Protein AF-D4CQ04-F1 (afdb_monomer)

pLDDT: mean 81.2, std 16.88, range [33.56, 97.56]

Foldseek 3Di:
DEEAEQLQQDAPVNVVVVVVVDPPVPDPDYHYYHDVLDDHHPYDDRVVNVVQVVCVVPPVVNDDDDDDDPVCVVCVVVVVDDVVVVVSVVVVVVVVVVVVVVVVVVVVVDDPDDDPPDPDDDDD

Radius of gyration: 20.42 Å; Cα contacts (8 Å, |Δi|>4): 84; chains: 1; bounding box: 35×53×42 Å

Mean predicted aligned error: 11.22 Å

Structure (mmCIF, N/CA/C/O backbone):
data_AF-D4CQ04-F1
#
_entry.id   AF-D4CQ04-F1
#
loop_
_atom_site.group_PDB
_atom_site.id
_atom_site.type_symbol
_atom_site.label_atom_id
_atom_site.label_alt_id
_atom_site.label_comp_id
_atom_site.label_asym_id
_atom_site.label_entity_id
_atom_site.label_seq_id
_atom_site.pdbx_PDB_ins_code
_atom_site.Cartn_x
_atom_site.Cartn_y
_atom_site.Cartn_z
_atom_site.occupancy
_atom_site.B_iso_or_equiv
_atom_site.auth_seq_id
_atom_site.auth_comp_id
_atom_site.auth_asym_id
_atom_site.auth_atom_id
_atom_site.pdbx_PDB_model_num
ATOM 1 N N . MET A 1 1 ? -6.345 -13.191 10.446 1.00 91.62 1 MET A N 1
ATOM 2 C CA . MET A 1 1 ? -5.346 -12.395 9.696 1.00 91.62 1 MET A CA 1
ATOM 3 C C . MET A 1 1 ? -6.026 -11.846 8.460 1.00 91.62 1 MET A C 1
ATOM 5 O O . MET A 1 1 ? -6.803 -12.580 7.864 1.00 91.62 1 MET A O 1
ATOM 9 N N . ILE A 1 2 ? -5.752 -10.595 8.101 1.00 95.69 2 ILE A N 1
ATOM 10 C CA . ILE A 1 2 ? -6.244 -9.952 6.879 1.00 95.69 2 ILE A CA 1
ATOM 11 C C . ILE A 1 2 ? -5.038 -9.457 6.085 1.00 95.69 2 ILE A C 1
ATOM 13 O O . ILE A 1 2 ? -4.112 -8.896 6.668 1.00 95.69 2 ILE A O 1
ATOM 17 N N . ILE A 1 3 ? -5.056 -9.682 4.773 1.00 96.19 3 ILE A N 1
ATOM 18 C CA . ILE A 1 3 ? -4.068 -9.156 3.830 1.00 96.19 3 ILE A CA 1
ATOM 19 C C . ILE A 1 3 ? -4.831 -8.343 2.791 1.00 96.19 3 ILE A C 1
ATOM 21 O O . ILE A 1 3 ? -5.845 -8.811 2.275 1.00 96.19 3 ILE A O 1
ATOM 25 N N . VAL A 1 4 ? -4.348 -7.140 2.510 1.00 95.19 4 VAL A N 1
ATOM 26 C CA . VAL A 1 4 ? -4.906 -6.251 1.493 1.00 95.19 4 VAL A CA 1
ATOM 27 C C . VAL A 1 4 ? -3.800 -5.938 0.501 1.00 95.19 4 VAL A C 1
ATOM 29 O O . VAL A 1 4 ? -2.736 -5.472 0.902 1.00 95.19 4 VAL A O 1
ATOM 32 N N . ASP A 1 5 ? -4.045 -6.229 -0.770 1.00 94.88 5 ASP A N 1
ATOM 33 C CA . ASP A 1 5 ? -3.122 -5.944 -1.868 1.00 94.88 5 ASP A CA 1
ATOM 34 C C . ASP A 1 5 ? -3.553 -4.680 -2.627 1.00 94.88 5 ASP A C 1
ATOM 36 O O . ASP A 1 5 ? -4.695 -4.235 -2.488 1.00 94.88 5 ASP A O 1
ATOM 40 N N . GLU A 1 6 ? -2.636 -4.090 -3.394 1.00 94.00 6 GLU A N 1
ATOM 41 C CA . GLU A 1 6 ? -2.830 -2.840 -4.151 1.00 94.00 6 GLU A CA 1
ATOM 42 C C . GLU A 1 6 ? -3.337 -1.663 -3.289 1.00 94.00 6 GLU A C 1
ATOM 44 O O . GLU A 1 6 ? -4.098 -0.792 -3.725 1.00 94.00 6 GLU A O 1
ATOM 49 N N . CYS A 1 7 ? -2.885 -1.602 -2.032 1.00 93.94 7 CYS A N 1
ATOM 50 C CA . CYS A 1 7 ? -3.285 -0.567 -1.080 1.00 93.94 7 CYS A CA 1
ATOM 51 C C . CYS A 1 7 ? -2.934 0.856 -1.539 1.00 93.94 7 CYS A C 1
ATOM 53 O O . CYS A 1 7 ? -3.581 1.810 -1.105 1.00 93.94 7 CYS A O 1
ATOM 55 N N . SER A 1 8 ? -1.939 1.012 -2.419 1.00 90.94 8 SER A N 1
ATOM 56 C CA . SER A 1 8 ? -1.542 2.287 -3.032 1.00 90.94 8 SER A CA 1
ATOM 57 C C . SER A 1 8 ? -2.694 3.004 -3.736 1.00 90.94 8 SER A C 1
ATOM 59 O O . SER A 1 8 ? -2.692 4.232 -3.781 1.00 90.94 8 SER A O 1
ATOM 61 N N . MET A 1 9 ? -3.695 2.265 -4.223 1.00 91.19 9 MET A N 1
ATOM 62 C CA . MET A 1 9 ? -4.846 2.809 -4.949 1.00 91.19 9 MET A CA 1
ATOM 63 C C . MET A 1 9 ? -6.103 2.998 -4.083 1.00 91.19 9 MET A C 1
ATOM 65 O O . MET A 1 9 ? -7.123 3.471 -4.589 1.00 91.19 9 MET A O 1
ATOM 69 N N . ILE A 1 10 ? -6.063 2.647 -2.793 1.00 91.56 10 ILE A N 1
ATOM 70 C CA . ILE A 1 10 ? -7.223 2.736 -1.895 1.00 91.56 10 ILE A CA 1
ATOM 71 C C . ILE A 1 10 ? -7.377 4.165 -1.360 1.00 91.56 10 ILE A C 1
ATOM 73 O O . ILE A 1 10 ? -6.467 4.723 -0.743 1.00 91.56 10 ILE A O 1
ATOM 77 N N . ASP A 1 11 ? -8.562 4.748 -1.558 1.00 92.62 11 ASP A N 1
ATOM 78 C CA . ASP A 1 11 ? -8.910 6.051 -0.991 1.00 92.62 11 ASP A CA 1
ATOM 79 C C . ASP A 1 11 ? -9.358 5.971 0.480 1.00 92.62 11 ASP A C 1
ATOM 81 O O . ASP A 1 11 ? -9.647 4.904 1.032 1.00 92.62 11 ASP A O 1
ATOM 85 N N . LEU A 1 12 ? -9.437 7.135 1.129 1.00 93.50 12 LEU A N 1
ATOM 86 C CA . LEU A 1 12 ? -9.777 7.244 2.546 1.00 93.50 12 LEU A CA 1
ATOM 87 C C . LEU A 1 12 ? -11.143 6.651 2.905 1.00 93.50 12 LEU A C 1
ATOM 89 O O . LEU A 1 12 ? -11.283 6.026 3.958 1.00 93.50 12 LEU A O 1
ATOM 93 N N . ASN A 1 13 ? -12.153 6.836 2.055 1.00 94.50 13 ASN A N 1
ATOM 94 C CA . ASN A 1 13 ? -13.508 6.376 2.350 1.00 94.50 13 ASN A CA 1
ATOM 95 C C . ASN A 1 13 ? -13.598 4.854 2.260 1.00 94.50 13 ASN A C 1
ATOM 97 O O . ASN A 1 13 ? -14.228 4.217 3.113 1.00 94.50 13 ASN A O 1
ATOM 101 N N . LEU A 1 14 ? -12.955 4.274 1.246 1.00 93.75 14 LEU A N 1
ATOM 102 C CA . LEU A 1 14 ? -12.886 2.832 1.070 1.00 93.75 14 LEU A CA 1
ATOM 103 C C . LEU A 1 14 ? -12.103 2.186 2.215 1.00 93.75 14 LEU A C 1
ATOM 105 O O . LEU A 1 14 ? -12.591 1.226 2.811 1.00 93.75 14 LEU A O 1
ATOM 109 N N . PHE A 1 15 ? -10.959 2.759 2.600 1.00 95.06 15 PHE A N 1
ATOM 110 C CA . PHE A 1 15 ? -10.176 2.248 3.724 1.00 95.06 15 PHE A CA 1
ATOM 111 C C . PHE A 1 15 ? -10.942 2.336 5.050 1.00 95.06 15 PHE A C 1
ATOM 113 O O . PHE A 1 15 ? -11.015 1.359 5.791 1.00 95.06 15 PHE A O 1
ATOM 120 N N . ALA A 1 16 ? -11.601 3.465 5.330 1.00 94.81 16 ALA A N 1
ATOM 121 C CA . ALA A 1 16 ? -12.436 3.607 6.523 1.00 94.81 16 ALA A CA 1
ATOM 122 C C . ALA A 1 16 ? -13.594 2.596 6.539 1.00 94.81 16 ALA A C 1
ATOM 124 O O . ALA A 1 16 ? -13.938 2.045 7.585 1.00 94.81 16 ALA A O 1
ATOM 125 N N . THR A 1 17 ? -14.195 2.325 5.379 1.00 96.00 17 THR A N 1
ATOM 126 C CA . THR A 1 17 ? -15.256 1.318 5.248 1.00 96.00 17 THR A CA 1
ATOM 127 C C . THR A 1 17 ? -14.731 -0.085 5.510 1.00 96.00 17 THR A C 1
ATOM 129 O O . THR A 1 17 ? -15.360 -0.822 6.267 1.00 96.00 17 THR A O 1
ATOM 132 N N . LEU A 1 18 ? -13.560 -0.420 4.969 1.00 94.12 18 LEU A N 1
ATOM 133 C CA . LEU A 1 18 ? -12.885 -1.683 5.237 1.00 94.12 18 LEU A CA 1
ATOM 134 C C . LEU A 1 18 ? -12.630 -1.863 6.739 1.00 94.12 18 LEU A C 1
ATOM 136 O O . LEU A 1 18 ? -13.044 -2.870 7.304 1.00 94.12 18 LEU A O 1
ATOM 140 N N . LEU A 1 19 ? -12.028 -0.874 7.408 1.00 94.00 19 LEU A N 1
ATOM 141 C CA . LEU A 1 19 ? -11.726 -0.960 8.842 1.00 94.00 19 LEU A CA 1
ATOM 142 C C . LEU A 1 19 ? -12.983 -1.120 9.711 1.00 94.00 19 LEU A C 1
ATOM 144 O O . LEU A 1 19 ? -12.941 -1.826 10.718 1.00 94.00 19 LEU A O 1
ATOM 148 N N . ARG A 1 20 ? -14.107 -0.502 9.324 1.00 95.00 20 ARG A N 1
ATOM 149 C CA . ARG A 1 20 ? -15.399 -0.669 10.016 1.00 95.00 20 ARG A CA 1
ATOM 150 C C . ARG A 1 20 ? -16.013 -2.052 9.819 1.00 95.00 20 ARG A C 1
ATOM 152 O O . ARG A 1 20 ? -16.724 -2.520 10.700 1.00 95.00 20 ARG A O 1
ATOM 159 N N . ALA A 1 21 ? -15.773 -2.686 8.674 1.00 95.06 21 ALA A N 1
ATOM 160 C CA . ALA A 1 21 ? -16.304 -4.012 8.371 1.00 95.06 21 ALA A CA 1
ATOM 161 C C . ALA A 1 21 ? -15.536 -5.140 9.087 1.00 95.06 21 ALA A C 1
ATOM 163 O O . ALA A 1 21 ? -16.033 -6.260 9.193 1.00 95.06 21 ALA A O 1
ATOM 164 N N . ILE A 1 22 ? -14.326 -4.860 9.578 1.00 93.81 22 ILE A N 1
ATOM 165 C CA . ILE A 1 22 ? -13.477 -5.844 10.249 1.00 93.81 22 ILE A CA 1
ATOM 166 C C . ILE A 1 22 ? -13.931 -6.049 11.699 1.00 93.81 22 ILE A C 1
ATOM 168 O O . ILE A 1 22 ? -13.994 -5.113 12.494 1.00 93.81 22 ILE A O 1
ATOM 172 N N . ASN A 1 23 ? -14.170 -7.308 12.079 1.00 93.56 23 ASN A N 1
ATOM 173 C CA . ASN A 1 23 ? -14.354 -7.683 13.479 1.00 93.56 23 ASN A CA 1
ATOM 174 C C . ASN A 1 23 ? -12.995 -7.806 14.192 1.00 93.56 23 ASN A C 1
ATOM 176 O O . ASN A 1 23 ? -12.373 -8.875 14.205 1.00 93.56 23 ASN A O 1
ATOM 180 N N . TRP A 1 24 ? -12.561 -6.716 14.822 1.00 92.88 24 TRP A N 1
ATOM 181 C CA . TRP A 1 24 ? -11.272 -6.612 15.516 1.00 92.88 24 TRP A CA 1
ATOM 182 C C . TRP A 1 24 ? -11.090 -7.593 16.681 1.00 92.88 24 TRP A C 1
ATOM 184 O O . TRP A 1 24 ? -9.960 -7.960 16.978 1.00 92.88 24 TRP A O 1
ATOM 194 N N . ASN A 1 25 ? -12.171 -8.122 17.266 1.00 93.38 25 ASN A N 1
ATOM 195 C CA . ASN A 1 25 ? -12.073 -9.147 18.316 1.00 93.38 25 ASN A CA 1
ATOM 196 C C . ASN A 1 25 ? -11.547 -10.494 17.788 1.00 93.38 25 ASN A C 1
ATOM 198 O O . ASN A 1 25 ? -11.097 -11.334 18.562 1.00 93.38 25 ASN A O 1
ATOM 202 N N . SER A 1 26 ? -11.613 -10.712 16.472 1.00 92.69 26 SER A N 1
ATOM 203 C CA . SER A 1 26 ? -11.180 -11.953 15.812 1.00 92.69 26 SER A CA 1
ATOM 204 C C . SER A 1 26 ? -9.890 -11.799 15.000 1.00 92.69 26 SER A C 1
ATOM 206 O O . SER A 1 26 ? -9.251 -12.789 14.636 1.00 92.69 26 SER A O 1
ATOM 208 N N . VAL A 1 27 ? -9.481 -10.563 14.700 1.00 91.44 27 VAL A N 1
ATOM 209 C CA . VAL A 1 27 ? -8.361 -10.276 13.800 1.00 91.44 27 VAL A CA 1
ATOM 210 C C . VAL A 1 27 ? -7.160 -9.790 14.593 1.00 91.44 27 VAL A C 1
ATOM 212 O O . VAL A 1 27 ? -7.148 -8.689 15.119 1.00 91.44 27 VAL A O 1
ATOM 215 N N . GLN A 1 28 ? -6.107 -10.604 14.602 1.00 91.44 28 GLN A N 1
ATOM 216 C CA . GLN A 1 28 ? -4.858 -10.305 15.312 1.00 91.44 28 GLN A CA 1
ATOM 217 C C . GLN A 1 28 ? -3.776 -9.659 14.430 1.00 91.44 28 GLN A C 1
ATOM 219 O O . GLN A 1 28 ? -2.730 -9.260 14.928 1.00 91.44 28 GLN A O 1
ATOM 224 N N . ARG A 1 29 ? -3.978 -9.614 13.105 1.00 93.00 29 ARG A N 1
ATOM 225 C CA . ARG A 1 29 ? -2.977 -9.113 12.151 1.00 93.00 29 ARG A CA 1
ATOM 226 C C . ARG A 1 29 ? -3.628 -8.592 10.877 1.00 93.00 29 ARG A C 1
ATOM 228 O O . ARG A 1 29 ? -4.415 -9.323 10.267 1.00 93.00 29 ARG A O 1
ATOM 235 N N . LEU A 1 30 ? -3.236 -7.385 10.477 1.00 94.25 30 LEU A N 1
ATOM 236 C CA . LEU A 1 30 ? -3.538 -6.745 9.199 1.00 94.25 30 LEU A CA 1
ATOM 237 C C . LEU A 1 30 ? -2.217 -6.496 8.459 1.00 94.25 30 LEU A C 1
ATOM 239 O O . LEU A 1 30 ? -1.297 -5.929 9.040 1.00 94.25 30 LEU A O 1
ATOM 243 N N . ILE A 1 31 ? -2.121 -6.935 7.206 1.00 95.88 31 ILE A N 1
ATOM 244 C CA . ILE A 1 31 ? -0.962 -6.709 6.335 1.00 95.88 31 ILE A CA 1
ATO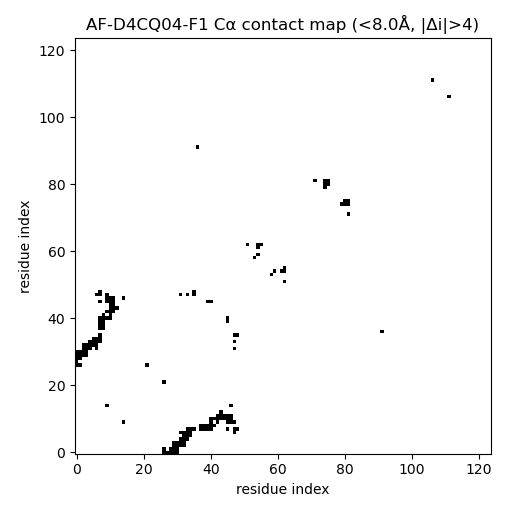M 245 C C . ILE A 1 31 ? -1.435 -5.902 5.130 1.00 95.88 31 ILE A C 1
ATOM 247 O O . ILE A 1 31 ? -2.381 -6.304 4.454 1.00 95.88 31 ILE A O 1
ATOM 251 N N . LEU A 1 32 ? -0.773 -4.776 4.876 1.00 96.12 32 LEU A N 1
ATOM 252 C CA . LEU A 1 32 ? -1.033 -3.913 3.729 1.00 96.12 32 LEU A CA 1
ATOM 253 C C . LEU A 1 32 ? 0.118 -4.060 2.738 1.00 96.12 32 LEU A C 1
ATOM 255 O O . LEU A 1 32 ? 1.277 -3.853 3.095 1.00 96.12 32 LEU A O 1
ATOM 259 N N . ILE A 1 33 ? -0.213 -4.421 1.507 1.00 96.38 33 ILE A N 1
ATOM 260 C CA . ILE A 1 33 ? 0.716 -4.586 0.394 1.00 96.38 33 ILE A CA 1
ATOM 261 C C . ILE A 1 33 ? 0.333 -3.564 -0.678 1.00 96.38 33 ILE A C 1
ATOM 263 O O . ILE A 1 33 ? -0.847 -3.316 -0.924 1.00 96.38 33 ILE A O 1
ATOM 267 N N . GLY A 1 34 ? 1.331 -2.928 -1.279 1.00 94.12 34 GLY A N 1
ATOM 268 C CA . GLY A 1 34 ? 1.139 -1.947 -2.340 1.00 94.12 34 GLY A CA 1
ATOM 269 C C . GLY A 1 34 ? 2.464 -1.345 -2.789 1.00 94.12 34 GLY A C 1
ATOM 270 O O . GLY A 1 34 ? 3.504 -1.568 -2.164 1.00 94.12 34 GLY A O 1
ATOM 271 N N . ASP A 1 35 ? 2.414 -0.558 -3.860 1.00 91.19 35 ASP A N 1
ATOM 272 C CA . ASP A 1 35 ? 3.581 0.125 -4.415 1.00 91.19 35 ASP A CA 1
ATOM 273 C C . ASP A 1 35 ? 3.458 1.646 -4.201 1.00 91.19 35 ASP A C 1
ATOM 275 O O . ASP A 1 35 ? 2.584 2.283 -4.793 1.00 91.19 35 ASP A O 1
ATOM 279 N N . PRO A 1 36 ? 4.321 2.271 -3.377 1.00 83.00 36 PRO A N 1
ATOM 280 C CA . PRO A 1 36 ? 4.271 3.714 -3.131 1.00 83.00 36 PRO A CA 1
ATOM 281 C C . PRO A 1 36 ? 4.555 4.565 -4.380 1.00 83.00 36 PRO A C 1
ATOM 283 O O . PRO A 1 36 ? 4.303 5.768 -4.356 1.00 83.00 36 PRO A O 1
ATOM 286 N N . ASN A 1 37 ? 5.091 3.963 -5.445 1.00 83.50 37 ASN A N 1
ATOM 287 C CA . ASN A 1 37 ? 5.428 4.633 -6.697 1.00 83.50 37 ASN A CA 1
ATOM 288 C C . ASN A 1 37 ? 4.310 4.557 -7.748 1.00 83.50 37 ASN A C 1
ATOM 290 O O . ASN A 1 37 ? 4.423 5.180 -8.806 1.00 83.50 37 ASN A O 1
ATOM 294 N N . GLN A 1 38 ? 3.240 3.803 -7.480 1.00 82.31 38 GLN A N 1
ATOM 295 C CA . GLN A 1 38 ? 2.050 3.805 -8.323 1.00 82.31 38 GLN A CA 1
ATOM 296 C C . GLN A 1 38 ? 1.284 5.133 -8.225 1.00 82.31 38 GLN A C 1
ATOM 298 O O . GLN A 1 38 ? 1.560 6.005 -7.397 1.00 82.31 38 GLN A O 1
ATOM 303 N N . LEU A 1 39 ? 0.292 5.283 -9.105 1.00 82.81 39 LEU A N 1
ATOM 304 C CA . LEU A 1 39 ? -0.618 6.418 -9.069 1.00 82.81 39 LEU A CA 1
ATOM 305 C C . LEU A 1 39 ? -1.331 6.495 -7.709 1.00 82.81 39 LEU A C 1
ATOM 307 O O . LEU A 1 39 ? -1.744 5.462 -7.178 1.00 82.81 39 LEU A O 1
ATOM 311 N N . PRO A 1 40 ? -1.515 7.709 -7.157 1.00 79.62 40 PRO A N 1
ATOM 312 C CA . PRO A 1 40 ? -2.327 7.880 -5.964 1.00 79.62 40 PRO A CA 1
ATOM 313 C C . PRO A 1 40 ? -3.780 7.462 -6.245 1.00 79.62 40 PRO A C 1
ATOM 315 O O . PRO A 1 40 ? -4.209 7.458 -7.406 1.00 79.62 40 PRO A O 1
ATOM 318 N N . PRO A 1 41 ? -4.566 7.165 -5.197 1.00 85.62 41 PRO A N 1
ATOM 319 C CA . PRO A 1 41 ? -5.990 6.911 -5.355 1.00 85.62 41 PRO A CA 1
ATOM 320 C C . PRO A 1 41 ? -6.672 8.074 -6.084 1.00 85.62 41 PRO A C 1
ATOM 322 O O . PRO A 1 41 ? -6.325 9.240 -5.893 1.00 85.62 41 PRO A O 1
ATOM 325 N N . ILE A 1 42 ? -7.680 7.755 -6.899 1.00 86.00 42 ILE A N 1
ATOM 326 C CA . ILE A 1 42 ? -8.501 8.765 -7.591 1.00 86.00 42 ILE A CA 1
ATOM 327 C C . ILE A 1 42 ? -9.321 9.576 -6.569 1.00 86.00 42 ILE A C 1
ATOM 329 O O . ILE A 1 42 ? -9.601 10.758 -6.771 1.00 86.00 42 ILE A O 1
ATOM 333 N N . GLY A 1 43 ? -9.709 8.929 -5.464 1.00 84.81 43 GLY A N 1
ATOM 334 C CA . GLY A 1 43 ? -10.440 9.533 -4.357 1.00 84.81 43 GLY A CA 1
ATOM 335 C C . GLY A 1 43 ? -9.575 10.405 -3.440 1.00 84.81 43 GLY A C 1
ATOM 336 O O . GLY A 1 43 ? -8.398 10.665 -3.675 1.00 84.81 43 GLY A O 1
ATOM 337 N N . ARG A 1 44 ? -10.180 10.894 -2.354 1.00 85.44 44 ARG A N 1
ATOM 3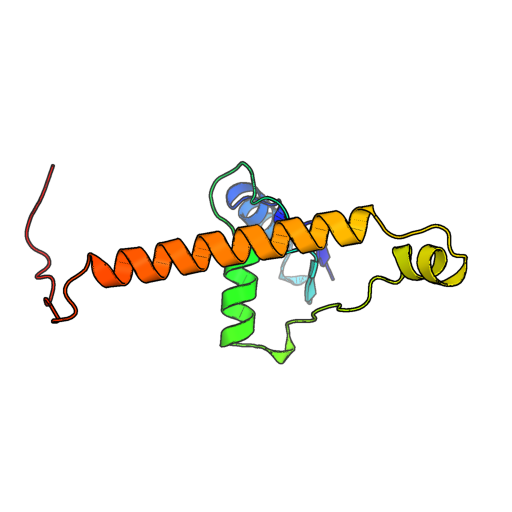38 C CA . ARG A 1 44 ? -9.489 11.758 -1.385 1.00 85.44 44 ARG A CA 1
ATOM 339 C C . ARG A 1 44 ? -8.598 10.949 -0.442 1.00 85.44 44 ARG A C 1
ATOM 341 O O . ARG A 1 44 ? -8.995 9.888 0.033 1.00 85.44 44 ARG A O 1
ATOM 348 N N . GLY A 1 45 ? -7.467 11.551 -0.074 1.00 86.06 45 GLY A N 1
ATOM 349 C CA . GLY A 1 45 ? -6.518 11.013 0.903 1.00 86.06 45 GLY A CA 1
ATOM 350 C C . GLY A 1 45 ? -5.590 9.954 0.308 1.00 86.06 45 GLY A C 1
ATOM 351 O O . GLY A 1 45 ? -5.970 9.238 -0.608 1.00 86.06 45 GLY A O 1
ATOM 352 N N . ARG A 1 46 ? -4.361 9.858 0.828 1.00 88.75 46 ARG A N 1
ATOM 353 C CA . ARG A 1 46 ? -3.347 8.885 0.386 1.00 88.75 46 ARG A CA 1
ATOM 354 C C . ARG A 1 46 ? -2.999 7.953 1.539 1.00 88.75 46 ARG A C 1
ATOM 356 O O . ARG A 1 46 ? -1.853 7.883 1.970 1.00 88.75 46 ARG A O 1
ATOM 363 N N . VAL A 1 47 ? -4.012 7.249 2.044 1.00 91.88 47 VAL A N 1
ATOM 364 C CA . VAL A 1 47 ? -3.928 6.547 3.332 1.00 91.88 47 VAL A CA 1
ATOM 365 C C . VAL A 1 47 ? -2.761 5.575 3.391 1.00 91.88 47 VAL A C 1
ATOM 367 O O . VAL A 1 47 ? -2.056 5.544 4.394 1.00 91.88 47 VAL A O 1
ATOM 370 N N . PHE A 1 48 ? -2.512 4.825 2.317 1.00 93.44 48 PHE A N 1
ATOM 371 C CA . PHE A 1 48 ? -1.374 3.915 2.266 1.00 93.44 48 PHE A CA 1
ATOM 372 C C . PHE A 1 48 ? -0.034 4.651 2.388 1.00 93.44 48 PHE A C 1
ATOM 374 O O . PHE A 1 48 ? 0.779 4.295 3.236 1.00 93.44 48 PHE A O 1
ATOM 381 N N . ALA A 1 49 ? 0.180 5.711 1.603 1.00 91.31 49 ALA A N 1
ATOM 382 C CA . ALA A 1 49 ? 1.417 6.489 1.652 1.00 91.31 49 ALA A CA 1
ATOM 383 C C . ALA A 1 49 ? 1.628 7.147 3.026 1.00 91.31 49 ALA A C 1
ATOM 385 O O . ALA A 1 49 ? 2.730 7.087 3.571 1.00 91.31 49 ALA A O 1
ATOM 386 N N . ASP A 1 50 ? 0.565 7.713 3.602 1.00 92.06 50 ASP A N 1
ATOM 387 C CA . ASP A 1 50 ? 0.604 8.371 4.910 1.00 92.06 50 ASP A CA 1
ATOM 388 C C . ASP A 1 50 ? 0.864 7.348 6.034 1.00 92.06 50 ASP A C 1
ATOM 390 O O . ASP A 1 50 ? 1.681 7.586 6.923 1.00 92.06 50 ASP A O 1
ATOM 394 N N . THR A 1 51 ? 0.250 6.162 5.950 1.00 93.38 51 THR A N 1
ATOM 395 C CA . THR A 1 51 ? 0.460 5.059 6.904 1.00 93.38 51 THR A CA 1
ATOM 396 C C . THR A 1 51 ? 1.885 4.521 6.824 1.00 93.38 51 THR A C 1
ATOM 398 O O . THR A 1 51 ? 2.509 4.304 7.857 1.00 93.38 51 THR A O 1
ATOM 401 N N . ILE A 1 52 ? 2.439 4.338 5.620 1.00 93.25 52 ILE A N 1
ATOM 402 C CA . ILE A 1 52 ? 3.832 3.904 5.444 1.00 93.25 52 ILE A CA 1
ATOM 403 C C . ILE A 1 52 ? 4.807 4.955 5.984 1.00 93.25 52 ILE A C 1
ATOM 405 O O . ILE A 1 52 ? 5.789 4.588 6.625 1.00 93.25 52 ILE A O 1
ATOM 409 N N . ALA A 1 53 ? 4.557 6.246 5.745 1.00 93.00 53 ALA A N 1
ATOM 410 C CA . ALA A 1 53 ? 5.395 7.318 6.279 1.00 93.00 53 ALA A CA 1
ATOM 411 C C . ALA A 1 53 ? 5.402 7.315 7.816 1.00 93.00 53 ALA A C 1
ATOM 413 O O . ALA A 1 53 ? 6.471 7.389 8.420 1.00 93.00 53 ALA A O 1
ATOM 414 N N . TRP A 1 54 ? 4.229 7.157 8.432 1.00 95.25 54 TRP A N 1
ATOM 415 C CA . TRP A 1 54 ? 4.090 7.052 9.883 1.00 95.25 54 TRP A CA 1
ATOM 416 C C . TRP A 1 54 ? 4.748 5.784 10.447 1.00 95.25 54 TRP A C 1
ATOM 418 O O . TRP A 1 54 ? 5.539 5.873 11.381 1.00 95.25 54 TRP A O 1
ATOM 428 N N . LEU A 1 55 ? 4.515 4.614 9.840 1.00 95.69 55 LEU A N 1
ATOM 429 C CA . LEU A 1 55 ? 5.133 3.355 10.270 1.00 95.69 55 LEU A CA 1
ATOM 430 C C . LEU A 1 55 ? 6.659 3.403 10.174 1.00 95.69 55 LEU A C 1
ATOM 432 O O . LEU A 1 55 ? 7.336 2.915 11.066 1.00 95.69 55 LEU A O 1
ATOM 436 N N . LYS A 1 56 ? 7.220 4.022 9.131 1.00 94.88 56 LYS A N 1
ATOM 437 C CA . LYS A 1 56 ? 8.677 4.194 9.021 1.00 94.88 56 LYS A CA 1
ATOM 438 C C . LYS A 1 56 ? 9.263 5.062 10.135 1.00 94.88 56 LYS A C 1
ATOM 440 O O . LYS A 1 56 ? 10.426 4.869 10.471 1.00 94.88 56 LYS A O 1
ATOM 445 N N . ALA A 1 57 ? 8.495 6.021 10.653 1.00 95.62 57 ALA A N 1
ATOM 446 C CA . ALA A 1 57 ? 8.931 6.903 11.730 1.00 95.62 57 ALA A CA 1
ATOM 447 C C . ALA A 1 57 ? 8.802 6.237 13.109 1.00 95.62 57 ALA A C 1
ATOM 449 O O . ALA A 1 57 ? 9.740 6.300 13.898 1.00 95.62 57 ALA A O 1
ATOM 450 N N . GLU A 1 58 ? 7.672 5.578 13.375 1.00 97.56 58 GLU A N 1
ATOM 451 C CA . GLU A 1 58 ? 7.336 5.081 14.717 1.00 97.56 58 GLU A CA 1
ATOM 452 C C . GLU A 1 58 ? 7.641 3.588 14.928 1.00 97.56 58 GLU A C 1
ATOM 454 O O . GLU A 1 58 ? 8.015 3.191 16.027 1.00 97.56 58 GLU A O 1
ATOM 459 N N . TYR A 1 59 ? 7.489 2.757 13.890 1.00 96.56 59 TYR A N 1
ATOM 460 C CA . TYR A 1 59 ? 7.583 1.289 13.964 1.00 96.56 59 TY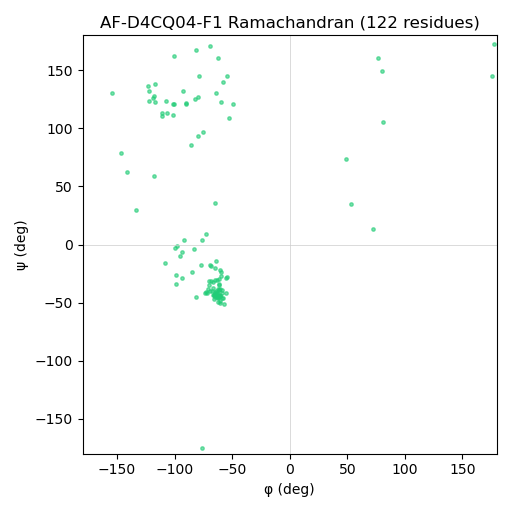R A CA 1
ATOM 461 C C . TYR A 1 59 ? 8.285 0.692 12.728 1.00 96.56 59 TYR A C 1
ATOM 463 O O . TYR A 1 59 ? 7.664 -0.046 11.945 1.00 96.56 59 TYR A O 1
ATOM 471 N N . PRO A 1 60 ? 9.565 1.026 12.486 1.00 94.88 60 PRO A N 1
ATOM 472 C CA . PRO A 1 60 ? 10.279 0.628 11.274 1.00 94.88 60 PRO A CA 1
ATOM 473 C C . PRO A 1 60 ? 10.376 -0.895 11.091 1.00 94.88 60 PRO A C 1
ATOM 475 O O . PRO A 1 60 ? 10.421 -1.373 9.959 1.00 94.88 60 PRO A O 1
ATOM 478 N N . GLU A 1 61 ? 10.353 -1.671 12.175 1.00 96.62 61 GLU A N 1
ATOM 479 C CA . GLU A 1 61 ? 10.349 -3.138 12.170 1.00 96.62 61 GLU A CA 1
ATOM 480 C C . GLU A 1 61 ? 9.083 -3.750 11.551 1.00 96.62 61 GLU A C 1
ATOM 482 O O . GLU A 1 61 ? 9.106 -4.898 11.107 1.00 96.62 61 GLU A O 1
ATOM 487 N N . ASN A 1 62 ? 7.993 -2.979 11.474 1.00 95.50 62 ASN A N 1
ATOM 488 C CA . ASN A 1 62 ? 6.727 -3.405 10.880 1.00 95.50 62 ASN A CA 1
ATOM 489 C C . ASN A 1 62 ? 6.625 -3.065 9.382 1.00 95.50 62 ASN A C 1
ATOM 491 O O . ASN A 1 62 ? 5.589 -3.321 8.764 1.00 95.50 62 ASN A O 1
ATOM 495 N N . VAL A 1 63 ? 7.684 -2.508 8.779 1.00 95.88 63 VAL A N 1
ATOM 496 C CA . VAL A 1 63 ? 7.724 -2.144 7.357 1.00 95.88 63 VAL A CA 1
ATOM 497 C C . VAL A 1 63 ? 8.691 -3.054 6.604 1.00 95.88 63 VAL A C 1
ATOM 499 O O . VAL A 1 63 ? 9.908 -2.945 6.727 1.00 95.88 63 VAL A O 1
ATOM 502 N N . GLY A 1 64 ? 8.143 -3.922 5.754 1.00 94.75 64 GLY A N 1
ATOM 503 C CA . GLY A 1 64 ? 8.921 -4.694 4.785 1.00 94.75 64 GLY A CA 1
ATOM 504 C C . GLY A 1 64 ? 8.994 -3.980 3.435 1.00 94.75 64 GLY A C 1
ATOM 505 O O . GLY A 1 64 ? 7.967 -3.562 2.905 1.00 94.75 64 GLY A O 1
ATOM 506 N N . VAL A 1 65 ? 10.192 -3.866 2.856 1.00 94.50 65 VAL A N 1
ATOM 507 C CA . VAL A 1 65 ? 10.391 -3.370 1.485 1.00 94.50 65 VAL A CA 1
ATOM 508 C C . VAL A 1 65 ? 11.009 -4.482 0.650 1.00 94.50 65 VAL A C 1
ATOM 510 O O . VAL A 1 65 ? 12.074 -4.992 0.986 1.00 94.50 65 VAL A O 1
ATOM 513 N N . LEU A 1 66 ? 10.340 -4.850 -0.442 1.00 93.19 66 LEU A N 1
ATOM 514 C CA . LEU A 1 66 ? 10.857 -5.822 -1.401 1.00 93.19 66 LEU A CA 1
ATOM 515 C C . LEU A 1 66 ? 11.664 -5.088 -2.477 1.00 93.19 66 LEU A C 1
ATOM 517 O O . LEU A 1 66 ? 11.141 -4.199 -3.146 1.00 93.19 66 LEU A O 1
ATOM 521 N N . THR A 1 67 ? 12.935 -5.452 -2.632 1.00 89.38 67 THR A N 1
ATOM 522 C CA . THR A 1 67 ? 13.882 -4.794 -3.550 1.00 89.38 67 THR A CA 1
ATOM 523 C C . THR A 1 67 ? 14.048 -5.522 -4.878 1.00 89.38 67 THR A C 1
ATOM 525 O O . THR A 1 67 ? 14.371 -4.902 -5.891 1.00 89.38 67 THR A O 1
ATOM 528 N N . ASP A 1 68 ? 13.817 -6.832 -4.889 1.00 87.50 68 ASP A N 1
ATOM 529 C CA . 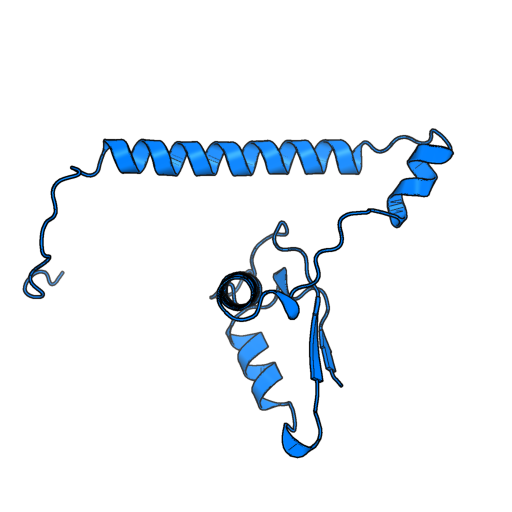ASP A 1 68 ? 14.161 -7.691 -6.017 1.00 87.50 68 ASP A CA 1
ATOM 530 C C . ASP A 1 68 ? 12.939 -8.025 -6.876 1.00 8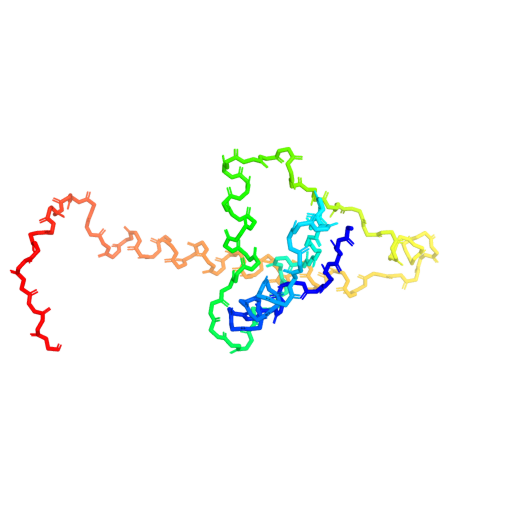7.50 68 ASP A C 1
ATOM 532 O O . ASP A 1 68 ? 11.966 -8.633 -6.424 1.00 87.50 68 ASP A O 1
ATOM 536 N N . ASN A 1 69 ? 13.000 -7.666 -8.162 1.00 85.00 69 ASN A N 1
ATOM 537 C CA . ASN A 1 69 ? 11.965 -8.025 -9.129 1.00 85.00 69 ASN A CA 1
ATOM 538 C C . ASN A 1 69 ? 12.231 -9.415 -9.715 1.00 85.00 69 ASN A C 1
ATOM 540 O O . ASN A 1 69 ? 12.817 -9.567 -10.789 1.00 85.00 69 ASN A O 1
ATOM 544 N N . ILE A 1 70 ? 11.757 -10.438 -9.012 1.00 86.88 70 ILE A N 1
ATOM 545 C CA . ILE A 1 70 ? 11.938 -11.830 -9.435 1.00 86.88 70 ILE A CA 1
ATOM 546 C C . ILE A 1 70 ? 11.138 -12.154 -10.707 1.00 86.88 70 ILE A C 1
ATOM 548 O O . ILE A 1 70 ? 11.597 -12.931 -11.540 1.00 86.88 70 ILE A O 1
ATOM 552 N N . ARG A 1 71 ? 9.980 -11.510 -10.925 1.00 85.44 71 ARG A N 1
ATOM 553 C CA . ARG A 1 71 ? 9.123 -11.750 -12.104 1.00 85.44 71 ARG A CA 1
ATOM 554 C C . ARG A 1 71 ? 9.831 -11.425 -13.422 1.00 85.44 71 ARG A C 1
ATOM 556 O O . ARG A 1 71 ? 9.576 -12.074 -14.426 1.00 85.44 71 ARG A O 1
ATOM 563 N N . GLN A 1 72 ? 10.698 -10.418 -13.421 1.00 82.88 72 GLN A N 1
ATOM 564 C CA . GLN A 1 72 ? 11.463 -9.993 -14.595 1.00 82.88 72 GLN A CA 1
ATOM 565 C C . GLN A 1 72 ? 12.903 -10.524 -14.597 1.00 82.88 72 GLN A C 1
ATOM 567 O O . GLN A 1 72 ? 13.630 -10.308 -15.566 1.00 82.88 72 GLN A O 1
ATOM 572 N N . LEU A 1 73 ? 13.327 -11.232 -13.543 1.00 82.06 73 LEU A N 1
ATOM 573 C CA . LEU A 1 73 ? 14.665 -11.817 -13.459 1.00 82.06 73 LEU A CA 1
ATOM 574 C C . LEU A 1 73 ? 14.892 -12.859 -14.560 1.00 82.06 73 LEU A C 1
ATOM 576 O O . LEU A 1 73 ? 15.963 -12.884 -15.155 1.00 82.06 73 LEU A O 1
ATOM 580 N N . VAL A 1 74 ? 13.866 -13.652 -14.885 1.00 80.38 74 VAL A N 1
ATOM 581 C CA . VAL A 1 74 ? 13.914 -14.652 -15.967 1.00 80.38 74 VAL A CA 1
ATOM 582 C C . VAL A 1 74 ? 14.243 -13.994 -17.309 1.00 80.38 74 VAL A C 1
ATOM 584 O O . VAL A 1 74 ? 15.174 -14.412 -17.984 1.00 80.38 74 VAL A O 1
ATOM 587 N N . ASN A 1 75 ? 13.591 -12.874 -17.638 1.00 81.06 75 ASN A N 1
ATOM 588 C CA . ASN A 1 75 ? 13.859 -12.137 -18.880 1.00 81.06 75 ASN A CA 1
ATOM 589 C C . ASN A 1 75 ? 15.300 -11.612 -18.967 1.00 81.06 75 ASN A C 1
ATOM 591 O O . ASN A 1 75 ? 15.850 -11.490 -20.060 1.00 81.06 75 ASN A O 1
ATOM 595 N N . ARG A 1 76 ? 15.921 -11.309 -17.819 1.00 75.69 76 ARG A N 1
ATOM 596 C CA . ARG A 1 76 ? 17.331 -10.907 -17.751 1.00 75.69 76 ARG A CA 1
ATOM 597 C C . ARG A 1 76 ? 18.268 -12.091 -17.992 1.00 75.69 76 ARG A C 1
ATOM 599 O O . ARG A 1 76 ? 19.269 -11.916 -18.677 1.00 75.69 76 ARG A O 1
ATOM 606 N N . VAL A 1 77 ? 17.956 -13.257 -17.429 1.00 81.06 77 VAL A N 1
ATOM 607 C CA . VAL A 1 77 ? 18.761 -14.481 -17.583 1.00 81.06 77 VAL A CA 1
ATOM 608 C C . VAL A 1 77 ? 18.673 -15.021 -19.012 1.00 81.06 77 VAL A C 1
ATOM 610 O O . VAL A 1 77 ? 19.695 -15.388 -19.583 1.00 81.06 77 VAL A O 1
ATOM 613 N N . ASP A 1 78 ? 17.485 -14.982 -19.612 1.00 83.56 78 ASP A N 1
ATOM 614 C CA . ASP A 1 78 ? 17.231 -15.507 -20.959 1.00 83.56 78 ASP A CA 1
ATOM 615 C C . ASP A 1 78 ? 17.606 -14.521 -22.082 1.00 83.56 78 ASP A C 1
ATOM 617 O O . ASP A 1 78 ? 17.485 -14.843 -23.261 1.00 83.56 78 ASP A O 1
ATOM 621 N N . GLY A 1 79 ? 18.041 -13.300 -21.745 1.00 78.88 79 GLY A N 1
ATOM 622 C CA . GLY A 1 79 ? 18.409 -12.273 -22.728 1.00 78.88 79 GLY A CA 1
ATOM 623 C C . GLY A 1 79 ? 17.225 -11.635 -23.470 1.00 78.88 79 GLY A C 1
ATOM 624 O O . GLY A 1 79 ? 17.435 -10.905 -24.435 1.00 78.88 79 GLY A O 1
ATOM 625 N N . ASN A 1 80 ? 15.990 -11.845 -23.003 1.00 78.88 80 ASN A N 1
ATOM 626 C CA . ASN A 1 80 ? 14.756 -11.341 -23.624 1.00 78.88 80 ASN A CA 1
ATOM 627 C C . ASN A 1 80 ? 14.487 -9.839 -23.377 1.00 78.88 80 ASN A C 1
ATOM 629 O O . ASN A 1 80 ? 13.468 -9.308 -23.818 1.00 78.88 80 ASN A O 1
ATOM 633 N N . GLY A 1 81 ? 15.406 -9.137 -22.705 1.00 74.69 81 GLY A N 1
ATOM 634 C CA . GLY A 1 81 ? 15.328 -7.697 -22.448 1.00 74.69 81 GLY A CA 1
ATOM 635 C C . GLY A 1 81 ? 14.346 -7.309 -21.334 1.00 74.69 81 GLY A C 1
ATOM 636 O O . GLY A 1 81 ? 13.458 -8.059 -20.939 1.00 74.69 81 GLY A O 1
ATOM 637 N N . ASN A 1 82 ? 14.522 -6.107 -20.787 1.00 82.25 82 ASN A N 1
ATOM 638 C CA . ASN A 1 82 ? 13.798 -5.585 -19.619 1.00 82.25 82 ASN A CA 1
ATOM 639 C C . ASN A 1 82 ? 13.285 -4.149 -19.838 1.00 82.25 82 ASN A C 1
ATOM 641 O O . ASN A 1 82 ? 13.147 -3.392 -18.875 1.00 82.25 82 ASN A O 1
ATOM 645 N N . GLY A 1 83 ? 12.975 -3.775 -21.085 1.00 82.38 83 GLY A N 1
ATOM 646 C CA . GLY A 1 83 ? 12.649 -2.393 -21.466 1.00 82.38 83 GLY A CA 1
ATOM 647 C C . GLY A 1 83 ? 11.507 -1.751 -20.663 1.00 82.38 83 GLY A C 1
ATOM 648 O O . GLY A 1 83 ? 11.526 -0.548 -20.421 1.00 82.38 83 GLY A O 1
ATOM 649 N N . ILE A 1 84 ? 10.552 -2.546 -20.165 1.00 85.56 84 ILE A N 1
ATOM 650 C CA . ILE A 1 84 ? 9.471 -2.060 -19.287 1.00 85.56 84 ILE A CA 1
ATOM 651 C C . ILE A 1 84 ? 10.031 -1.549 -17.949 1.00 85.56 84 ILE A C 1
ATOM 653 O O . ILE A 1 84 ? 9.619 -0.493 -17.471 1.00 85.56 84 ILE A O 1
ATOM 657 N N . LEU A 1 85 ? 10.993 -2.264 -17.355 1.00 83.88 85 LEU A N 1
ATOM 658 C CA . LEU A 1 85 ? 11.636 -1.847 -16.105 1.00 83.88 85 LEU A CA 1
ATOM 659 C C . LEU A 1 85 ? 12.551 -0.641 -16.308 1.00 83.88 85 LEU A C 1
ATOM 661 O O . LEU A 1 85 ? 12.601 0.240 -15.452 1.00 83.88 85 LEU A O 1
ATOM 665 N N . GLU A 1 86 ? 13.268 -0.590 -17.430 1.00 84.75 86 GLU A N 1
ATOM 666 C CA . GLU A 1 86 ? 14.128 0.552 -17.756 1.00 84.75 86 GLU A CA 1
ATOM 667 C C . GLU A 1 86 ? 13.306 1.831 -17.909 1.00 84.75 86 GLU A C 1
ATOM 669 O O . GLU A 1 86 ? 13.627 2.852 -17.298 1.00 84.75 86 GLU A O 1
ATOM 674 N N . LEU A 1 87 ? 12.191 1.755 -18.641 1.00 86.31 87 LEU A N 1
ATOM 675 C CA . LEU A 1 87 ? 11.270 2.873 -18.797 1.00 86.31 87 LEU A CA 1
ATOM 676 C C . LEU A 1 87 ? 10.668 3.312 -17.453 1.00 86.31 87 LEU A C 1
ATOM 678 O O . LEU A 1 87 ? 10.638 4.509 -17.160 1.00 86.31 87 LEU A O 1
ATOM 682 N N . ALA A 1 88 ? 10.231 2.362 -16.620 1.00 85.81 88 ALA A N 1
ATOM 683 C CA . ALA A 1 88 ? 9.686 2.658 -15.295 1.00 85.81 88 ALA A CA 1
ATOM 684 C C . ALA A 1 88 ? 10.713 3.374 -14.397 1.00 85.81 88 ALA A C 1
ATOM 686 O O . ALA A 1 88 ? 10.392 4.383 -13.766 1.00 85.81 88 ALA A O 1
ATOM 687 N N . ASN A 1 89 ? 11.970 2.917 -14.399 1.00 85.38 89 ASN A N 1
ATOM 688 C CA . ASN A 1 89 ? 13.050 3.554 -13.643 1.00 85.38 89 ASN A CA 1
ATOM 689 C C . ASN A 1 89 ? 13.341 4.980 -14.131 1.00 85.38 89 ASN A C 1
ATOM 691 O O . ASN A 1 89 ? 13.523 5.884 -13.313 1.00 85.38 89 ASN A O 1
ATOM 695 N N . ILE A 1 90 ? 13.352 5.211 -15.447 1.00 86.50 90 ILE A N 1
ATOM 696 C CA . ILE A 1 90 ? 13.527 6.557 -16.011 1.00 86.50 90 ILE A CA 1
ATOM 697 C C . ILE A 1 90 ? 12.392 7.481 -15.553 1.00 86.50 90 ILE A C 1
ATOM 699 O O . ILE A 1 90 ? 12.652 8.609 -15.128 1.00 86.50 90 ILE A O 1
ATOM 703 N N . PHE A 1 91 ? 11.146 7.005 -15.585 1.00 85.44 91 PHE A N 1
ATOM 704 C CA . PHE A 1 91 ? 9.991 7.787 -15.143 1.00 85.44 91 PHE A CA 1
ATOM 705 C C . PHE A 1 91 ? 10.100 8.181 -13.662 1.00 85.44 91 PHE A C 1
ATOM 707 O O . PHE A 1 91 ? 9.911 9.348 -13.310 1.00 85.44 91 PHE A O 1
ATOM 714 N N . MET A 1 92 ? 10.505 7.237 -12.811 1.00 82.88 92 MET A N 1
ATOM 715 C CA . MET A 1 92 ? 10.761 7.477 -11.391 1.00 82.88 92 MET A CA 1
ATOM 716 C C . MET A 1 92 ? 11.838 8.542 -11.154 1.00 82.88 92 MET A C 1
ATOM 718 O O . MET A 1 92 ? 11.637 9.467 -10.364 1.00 82.88 92 MET A O 1
ATOM 722 N N . LEU A 1 93 ? 12.958 8.468 -11.877 1.00 78.19 93 LEU A N 1
ATOM 723 C CA . LEU A 1 93 ? 14.040 9.453 -11.780 1.00 78.19 93 LEU A CA 1
ATOM 724 C C . LEU A 1 93 ? 13.579 10.862 -12.184 1.00 78.19 93 LEU A C 1
ATOM 726 O O . LEU A 1 93 ? 13.953 11.848 -11.542 1.00 78.19 93 LEU A O 1
ATOM 730 N N . ILE A 1 94 ? 12.747 10.974 -13.223 1.00 76.25 94 ILE A N 1
ATOM 731 C CA . ILE A 1 94 ? 12.180 12.256 -13.669 1.00 76.25 94 ILE A CA 1
ATOM 732 C C . ILE A 1 94 ? 11.214 12.823 -12.618 1.00 76.25 94 ILE A C 1
ATOM 734 O O . ILE A 1 94 ? 11.269 14.022 -12.316 1.00 76.25 94 ILE A O 1
ATOM 738 N N . ALA A 1 95 ? 10.358 11.982 -12.034 1.00 74.56 95 ALA A N 1
ATOM 739 C CA . ALA A 1 95 ? 9.401 12.390 -11.007 1.00 74.56 95 ALA A CA 1
ATOM 740 C C . ALA A 1 95 ? 10.101 12.897 -9.732 1.00 74.56 95 ALA A C 1
ATOM 742 O O . ALA A 1 95 ? 9.751 13.962 -9.205 1.00 74.56 95 ALA A O 1
ATOM 743 N N . ILE A 1 96 ? 11.143 12.190 -9.282 1.00 74.75 96 ILE A N 1
ATOM 744 C CA . ILE A 1 96 ? 11.981 12.604 -8.147 1.00 74.75 96 ILE A CA 1
ATOM 745 C C . ILE A 1 96 ? 12.639 13.954 -8.445 1.00 74.75 96 ILE A C 1
ATOM 747 O O . 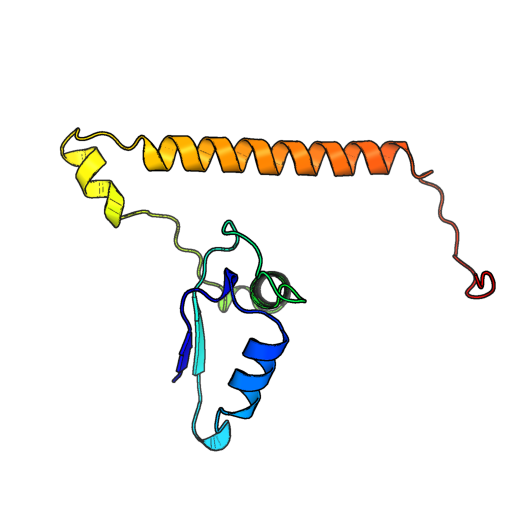ILE A 1 96 ? 12.508 14.889 -7.654 1.00 74.75 96 ILE A O 1
ATOM 751 N N . ARG A 1 97 ? 13.279 14.093 -9.613 1.00 71.19 97 ARG A N 1
ATOM 752 C CA . ARG A 1 97 ? 13.999 15.320 -9.981 1.00 71.19 97 ARG A CA 1
ATOM 753 C C . ARG A 1 97 ? 13.083 16.534 -10.137 1.00 71.19 97 ARG A C 1
ATOM 755 O O . ARG A 1 97 ? 13.491 17.649 -9.839 1.00 71.19 97 ARG A O 1
ATOM 762 N N . SER A 1 98 ? 11.837 16.328 -10.554 1.00 69.81 98 SER A N 1
ATOM 763 C CA . SER A 1 98 ? 10.825 17.392 -10.610 1.00 69.81 98 SER A CA 1
ATOM 764 C C . SER A 1 98 ? 10.374 17.837 -9.212 1.00 69.81 98 SER A C 1
ATOM 766 O O . SER A 1 98 ? 10.093 19.016 -8.985 1.00 69.81 98 SER A O 1
ATOM 768 N N . SER A 1 99 ? 10.319 16.900 -8.263 1.00 68.38 99 SER A N 1
ATOM 769 C CA . SER A 1 99 ? 9.923 17.162 -6.875 1.00 68.38 99 SER A CA 1
ATOM 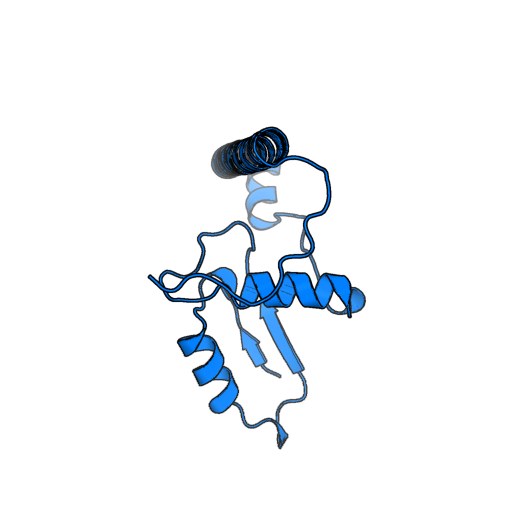770 C C . SER A 1 99 ? 11.011 17.910 -6.100 1.00 68.38 99 SER A C 1
ATOM 772 O O . SER A 1 99 ? 10.700 18.874 -5.395 1.00 68.38 99 SER A O 1
ATOM 774 N N . THR A 1 100 ? 12.284 17.540 -6.284 1.00 68.69 100 THR A N 1
ATOM 775 C CA . THR A 1 100 ? 13.422 18.264 -5.691 1.00 68.69 100 THR A CA 1
ATOM 776 C C . THR A 1 100 ? 13.498 19.696 -6.214 1.00 68.69 100 THR A C 1
ATOM 778 O O . THR A 1 100 ? 13.558 20.623 -5.405 1.00 68.69 100 THR A O 1
ATOM 781 N N . TRP A 1 101 ? 13.343 19.890 -7.5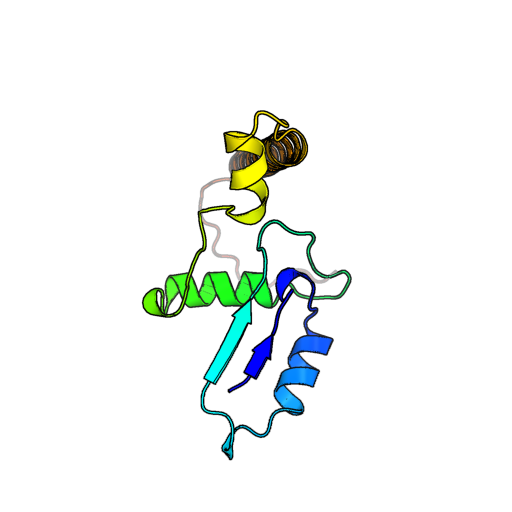31 1.00 57.28 101 TRP A N 1
ATOM 782 C CA . TRP A 1 101 ? 13.313 21.216 -8.164 1.00 57.28 101 TRP A CA 1
ATOM 783 C C . TRP A 1 101 ? 12.194 22.110 -7.621 1.00 57.28 101 TRP A C 1
ATOM 785 O O . TRP A 1 101 ? 12.403 23.299 -7.378 1.00 57.28 101 TRP A O 1
ATOM 795 N N . LYS A 1 102 ? 10.994 21.551 -7.399 1.00 62.50 102 LYS A N 1
ATOM 796 C CA . LYS A 1 102 ? 9.905 22.281 -6.737 1.00 62.50 102 LYS A CA 1
ATOM 797 C C . LYS A 1 102 ? 10.309 22.707 -5.326 1.00 62.50 102 LYS A C 1
ATOM 799 O O . LYS A 1 102 ? 10.118 23.872 -4.998 1.00 62.50 102 LYS A O 1
ATOM 804 N N . SER A 1 103 ? 10.867 21.811 -4.509 1.00 61.81 103 SER A N 1
ATOM 805 C CA . SER A 1 103 ? 11.230 22.141 -3.120 1.00 61.81 103 SER A CA 1
ATOM 806 C C . SER A 1 103 ? 12.335 23.204 -3.034 1.00 61.81 103 SER A C 1
ATOM 808 O O . SER A 1 103 ? 12.224 24.146 -2.253 1.00 61.81 103 SER A O 1
ATOM 810 N N . GLU A 1 104 ? 13.352 23.119 -3.896 1.00 69.25 104 GLU A N 1
ATOM 811 C CA . GLU A 1 104 ? 14.450 24.089 -3.963 1.00 69.25 104 GLU A CA 1
ATOM 812 C C . GLU A 1 104 ? 13.936 25.464 -4.392 1.00 69.25 104 GLU A C 1
ATOM 814 O O . GLU A 1 104 ? 14.261 26.474 -3.768 1.00 69.25 104 GLU A O 1
ATOM 819 N N . ARG A 1 105 ? 13.047 25.504 -5.393 1.00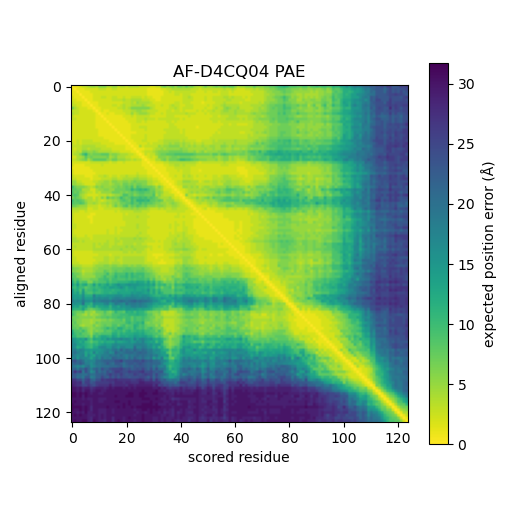 62.59 105 ARG A N 1
ATOM 820 C CA . ARG A 1 105 ? 12.393 26.734 -5.848 1.00 62.59 105 ARG A CA 1
ATOM 821 C C . ARG A 1 105 ? 11.494 27.355 -4.777 1.00 62.59 105 ARG A C 1
ATOM 823 O O . ARG A 1 105 ? 11.502 28.572 -4.632 1.00 62.59 105 ARG A O 1
ATOM 830 N N . TRP A 1 106 ? 10.742 26.560 -4.014 1.00 53.31 106 TRP A N 1
ATOM 831 C CA . TRP A 1 106 ? 9.930 27.075 -2.902 1.00 53.31 106 TRP A CA 1
ATOM 832 C C . TRP A 1 106 ? 10.795 27.635 -1.765 1.00 53.31 106 TRP A C 1
ATOM 834 O O . TRP A 1 106 ? 10.479 28.696 -1.231 1.00 53.31 106 TRP A O 1
ATOM 844 N N . ASN A 1 107 ? 11.935 27.005 -1.471 1.00 61.28 107 ASN A N 1
ATOM 845 C CA . ASN A 1 107 ? 12.908 27.490 -0.484 1.00 61.28 107 ASN A CA 1
ATOM 846 C C . ASN A 1 107 ? 13.647 28.775 -0.911 1.00 61.28 107 ASN A C 1
ATOM 848 O O . ASN A 1 107 ? 14.235 29.445 -0.065 1.00 61.28 107 ASN A O 1
ATOM 852 N N . LEU A 1 108 ? 13.632 29.111 -2.206 1.00 62.88 108 LEU A N 1
ATOM 853 C CA . LEU A 1 108 ? 14.128 30.380 -2.753 1.00 62.88 108 LEU A CA 1
ATOM 854 C C . LEU A 1 108 ? 13.076 31.502 -2.701 1.00 62.88 108 LEU A C 1
ATOM 856 O O . LEU A 1 108 ? 13.441 32.674 -2.727 1.00 62.88 108 LEU A O 1
ATOM 860 N N . ILE A 1 109 ? 11.786 31.155 -2.653 1.00 66.38 109 ILE A N 1
ATOM 861 C CA . ILE A 1 109 ? 10.667 32.113 -2.666 1.00 66.38 109 ILE A CA 1
ATOM 862 C C . ILE A 1 109 ? 10.213 32.464 -1.239 1.00 66.38 109 ILE A C 1
ATOM 864 O O . ILE A 1 109 ? 9.733 33.572 -1.008 1.00 66.38 109 ILE A O 1
ATOM 868 N N . LEU A 1 110 ? 10.379 31.555 -0.273 1.00 55.28 110 LEU A N 1
ATOM 869 C CA . LEU A 1 110 ? 10.044 31.808 1.127 1.00 55.28 110 LEU A CA 1
ATOM 870 C C . LEU A 1 110 ? 11.255 32.388 1.886 1.00 55.28 110 LEU A C 1
ATOM 872 O O . LEU A 1 110 ? 12.300 31.735 1.951 1.00 55.28 110 LEU A O 1
ATOM 876 N N . PRO A 1 111 ? 11.153 33.593 2.481 1.00 53.28 111 PRO A N 1
ATOM 877 C CA . PRO A 1 111 ? 12.233 34.153 3.285 1.00 53.28 111 PRO A CA 1
ATOM 878 C C . PRO A 1 111 ? 12.478 33.285 4.528 1.00 53.28 111 PRO A C 1
ATOM 880 O O . PRO A 1 111 ? 11.555 32.955 5.266 1.00 53.28 111 PRO A O 1
ATOM 883 N N . LYS A 1 112 ? 13.743 32.923 4.775 1.00 59.28 112 LYS A N 1
ATOM 884 C CA . LYS A 1 112 ? 14.169 31.994 5.842 1.00 59.28 112 LYS A CA 1
ATOM 885 C C . LYS A 1 112 ? 14.103 32.546 7.277 1.00 59.28 112 LYS A C 1
ATOM 887 O O . LYS A 1 112 ? 14.589 31.884 8.189 1.00 59.28 112 LYS A O 1
ATOM 892 N N . ASN A 1 113 ? 13.514 33.717 7.503 1.00 46.59 113 ASN A N 1
ATOM 893 C CA . ASN A 1 113 ? 13.413 34.287 8.845 1.00 46.59 113 ASN A CA 1
ATOM 894 C C . ASN A 1 113 ? 12.014 34.052 9.408 1.00 46.59 113 ASN A C 1
ATOM 896 O O . ASN A 1 113 ? 11.022 34.464 8.811 1.00 46.59 113 ASN A O 1
ATOM 900 N N . GLY A 1 114 ? 11.972 33.354 10.546 1.00 53.59 114 GLY A N 1
ATOM 901 C CA . GLY A 1 114 ? 10.758 32.942 11.234 1.00 53.59 114 GLY A CA 1
ATOM 902 C C . GLY A 1 114 ? 9.775 34.091 11.420 1.00 53.59 114 GLY A C 1
ATOM 903 O O . GLY A 1 114 ? 10.084 35.094 12.057 1.00 53.59 114 GLY A O 1
ATOM 904 N N . MET A 1 115 ? 8.577 33.909 10.876 1.00 39.66 115 MET A N 1
ATOM 905 C CA . MET A 1 115 ? 7.391 34.600 11.350 1.00 39.66 115 MET A CA 1
ATOM 906 C C . MET A 1 115 ? 6.624 33.610 12.219 1.00 39.66 115 MET A C 1
ATOM 908 O O . MET A 1 115 ? 6.098 32.618 11.712 1.00 39.66 115 MET A O 1
ATOM 912 N N . GLU A 1 116 ? 6.572 33.879 13.525 1.00 42.00 116 GLU A N 1
ATOM 913 C CA . GLU A 1 116 ? 5.444 33.440 14.343 1.00 42.00 116 GLU A CA 1
ATOM 914 C C . GLU A 1 116 ? 4.177 33.940 13.653 1.00 42.00 116 GLU A C 1
ATOM 916 O O . GLU A 1 116 ? 3.909 35.141 13.577 1.00 42.00 116 GLU A O 1
ATOM 921 N N . VAL A 1 117 ? 3.423 33.011 13.077 1.00 44.38 117 VAL A N 1
ATOM 922 C CA . VAL A 1 117 ? 2.122 33.313 12.496 1.00 44.38 117 VAL A CA 1
ATOM 923 C C . VAL A 1 117 ? 1.169 33.479 13.676 1.00 44.38 117 VAL A C 1
ATOM 925 O O . VAL A 1 117 ? 0.698 32.498 14.245 1.00 44.38 117 VAL A O 1
ATOM 928 N N . ASN A 1 118 ? 0.940 34.723 14.101 1.00 33.56 118 ASN A N 1
ATOM 929 C CA . ASN A 1 118 ? -0.149 35.034 15.019 1.00 33.56 118 ASN A CA 1
ATOM 930 C C . ASN A 1 118 ? -1.468 34.608 14.353 1.00 33.56 118 ASN A C 1
ATOM 932 O O . ASN A 1 118 ? -1.790 35.053 13.251 1.00 33.56 118 ASN A O 1
ATOM 936 N N . SER A 1 119 ? -2.208 33.739 15.041 1.00 43.31 119 SER A N 1
ATOM 937 C CA . SER A 1 119 ? -3.482 33.117 14.666 1.00 43.31 119 SER A CA 1
ATOM 938 C C . SER A 1 119 ? -4.669 34.085 14.530 1.00 43.31 119 SER A C 1
ATOM 940 O O . SER A 1 119 ? -5.791 33.730 14.883 1.00 43.31 119 SER A O 1
ATOM 942 N N . SER A 1 120 ? -4.465 35.308 14.047 1.00 43.56 120 SER A N 1
ATOM 943 C CA . SER A 1 120 ? -5.527 36.298 13.865 1.00 43.56 120 SER A CA 1
ATOM 944 C C . SER A 1 120 ? -5.247 37.166 12.642 1.00 43.56 120 SER A C 1
ATOM 946 O O . SER A 1 120 ? -4.759 38.274 12.802 1.00 43.56 120 SER A O 1
ATOM 948 N N . GLU A 1 121 ? -5.525 36.671 11.430 1.00 39.84 121 GLU A N 1
ATOM 949 C CA . GLU A 1 121 ? -6.224 37.445 10.385 1.00 39.84 121 GLU A CA 1
ATOM 950 C C . GLU A 1 121 ? -6.338 36.710 9.039 1.00 39.84 121 GLU A C 1
ATOM 952 O O . GLU A 1 121 ? -5.403 36.054 8.585 1.00 39.84 121 GLU A O 1
ATOM 957 N N . LYS A 1 122 ? -7.487 36.972 8.390 1.00 35.16 122 LYS A N 1
ATOM 958 C CA . LYS A 1 122 ? -7.954 36.617 7.030 1.00 35.16 122 LYS A CA 1
ATOM 959 C C . LYS A 1 122 ? -8.515 35.196 6.896 1.00 35.16 122 LYS A C 1
ATOM 961 O O . LYS A 1 122 ? -7.767 34.232 6.890 1.00 35.16 122 LYS A O 1
ATOM 966 N N . VAL A 1 123 ? -9.827 34.945 6.790 1.00 38.06 123 VAL A N 1
ATOM 967 C CA . VAL A 1 123 ? -10.989 35.745 6.327 1.00 38.06 123 VAL A CA 1
ATOM 968 C C . VAL A 1 123 ? -10.755 36.427 4.977 1.00 38.06 123 VAL A C 1
ATOM 970 O O . VAL A 1 123 ? -10.485 37.624 4.920 1.00 38.06 123 VAL A O 1
ATOM 973 N N . LEU A 1 124 ? -10.784 35.625 3.909 1.00 36.44 124 LEU A N 1
ATOM 974 C CA . LEU A 1 124 ? -11.724 35.645 2.768 1.00 36.44 124 LEU A CA 1
ATOM 975 C C . LEU A 1 124 ? -11.189 34.728 1.662 1.00 36.44 124 LEU A C 1
ATOM 977 O O . LEU A 1 124 ? -9.993 34.856 1.321 1.00 36.44 124 LEU A O 1
#

Solvent-accessible surface area (backbone atoms only — not comparable to full-atom values): 7740 Å² total; per-residue (Å²): 104,48,78,42,72,60,35,33,51,39,20,40,70,58,50,54,50,51,61,70,72,51,63,65,94,74,45,88,45,78,46,83,38,61,49,86,85,54,67,70,21,94,52,62,57,54,49,44,58,56,50,52,55,50,35,59,72,78,41,48,91,80,61,86,81,89,84,77,65,66,87,56,43,57,31,60,75,72,67,71,58,58,66,70,60,55,52,53,50,51,52,50,54,51,54,52,55,54,50,53,53,51,52,55,53,49,62,73,71,48,76,92,69,88,71,85,77,72,96,78,83,78,92,130

Sequence (124 aa):
MIIVDECSMIDLNLFATLLRAINWNSVQRLILIGDPNQLPPIGRGRVFADTIAWLKAEYPENVGVLTDNIRQLVNRVDGNGNGILELANIFMLIAIRSSTWKSERWNLILPKNGMEVNSSEKVL

Secondary structure (DSSP, 8-state):
-EEE--GGG--HHHHHHHHHHS-TTT---EEE---TTSPPPSSS--HHHHHHHHHHHH-GGG-------HHHHHHHHTT---HHHHHHHHHHHHHHHHHHHHHHHHHHHS-SS-----S-----